Protein AF-A0AB39XQT1-F1 (afdb_monomer)

Solvent-accessible surface area (backbone atoms only — not comparable to full-atom values): 8663 Å² total; per-residue (Å²): 114,80,69,66,79,70,45,82,74,77,59,53,66,48,76,44,79,43,87,50,70,72,48,71,71,55,43,53,50,24,48,50,52,21,52,58,35,44,78,69,76,37,76,36,50,38,46,61,37,15,37,63,56,48,50,54,55,30,70,75,32,67,72,44,37,57,74,70,38,89,86,54,46,76,66,58,55,53,49,52,53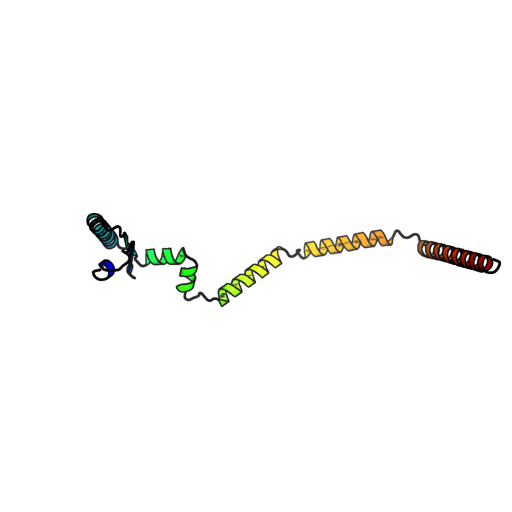,50,51,53,51,52,54,52,52,58,71,71,46,76,49,71,68,55,52,49,54,51,52,54,50,51,55,51,57,54,57,63,58,73,74,71,64,63,96,56,47,70,60,52,52,53,53,52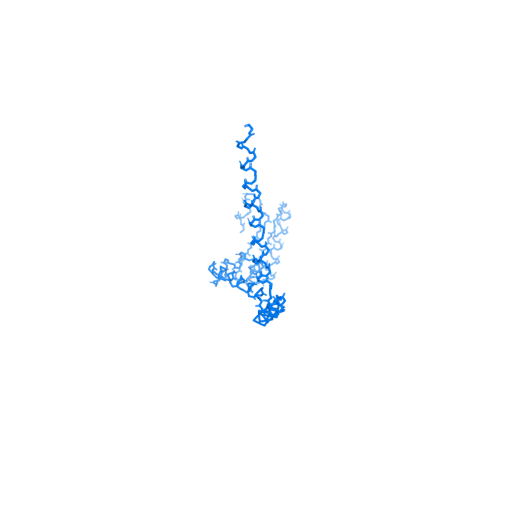,52,51,53,51,52,51,49,52,54,51,51,53,52,52,53,55,59,58,66,74,76,113

Radius of gyration: 43.8 Å; Cα contacts (8 Å, |Δi|>4): 74; chains: 1; bounding box: 90×70×95 Å

Organism: NCBI:txid3239388

Sequence (150 aa):
MKKALKYSPNLKEYIIITTAKNDRVLDQLAQKLTLDQAKKKRSIRIEVWGWGTLEEWIDQYPAARQAFDPGWSPSLQAFQTQLNRVAQVQKCQPTAAQVQGIADQIQRQTSVQAYALPPDFAESQLRLSWNVQIRDAGLARQILRRNLVS

pLDDT: mean 79.76, std 11.26, range [49.59, 95.69]

Foldseek 3Di:
DVVLCPDPPNAQEAEAEDQAPDDPVQQVVQVVVCVVVVVVVGNYRGYYDYPVNVVVVLVVDVVSVQVPPPPHDPVVVVVVVVVVVVVVVVVPDDPPVRVVVVVVVVVVVVVVVVPPQDPCNVVVVVVVVVVVVVVVVVVVVVVVVVVVPD

Secondary struct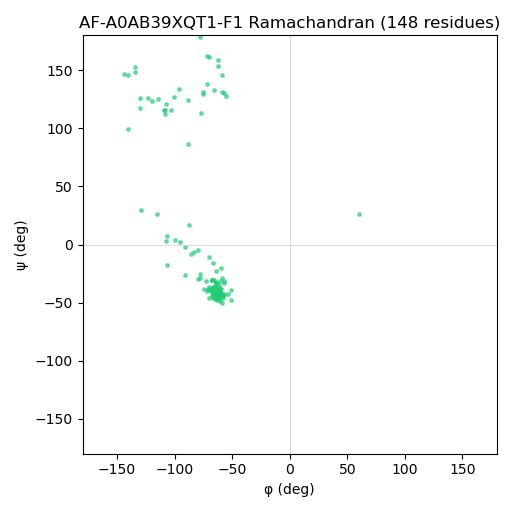ure (DSSP, 8-state):
-TTGGG-SSPPSEEEEE-SSPP-HHHHHHHHHHHHHHHHTT---EEEEE-HHHHHHHHHH-HHHHHHH-TT--HHHHHHHHHHHHHHHHHHTSPPHHHHHHHHHHHHHHHHHHTT-S-TTHHHHHHHHHHHHHHHHHHHHHHHHHHTT--

Structure (mmCIF, N/CA/C/O backbone):
data_AF-A0AB39XQT1-F1
#
_entry.id   AF-A0AB39XQT1-F1
#
lo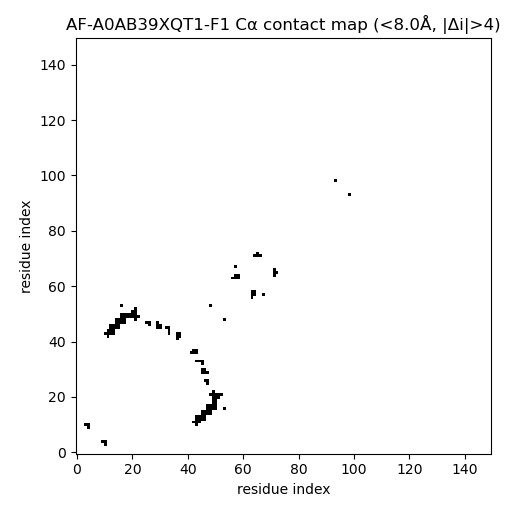op_
_atom_site.group_PDB
_atom_site.id
_atom_site.type_symbol
_atom_site.label_atom_id
_atom_site.label_alt_id
_atom_site.label_comp_id
_atom_site.label_asym_id
_atom_site.label_entity_id
_atom_site.label_seq_id
_atom_site.pdbx_PDB_ins_code
_atom_site.Cartn_x
_atom_site.Cartn_y
_atom_site.Cartn_z
_atom_site.occu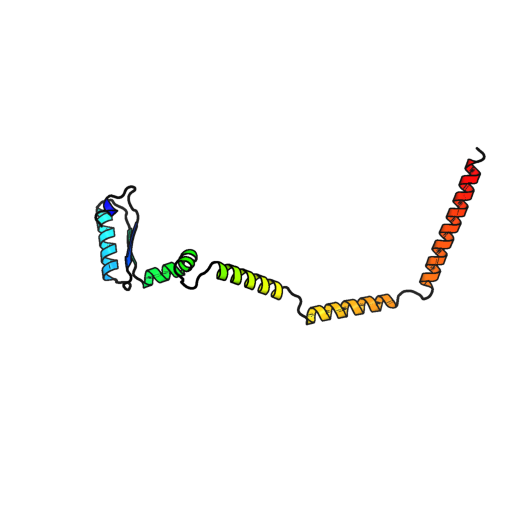pancy
_atom_site.B_iso_or_equiv
_atom_site.auth_seq_id
_atom_site.auth_comp_id
_atom_site.auth_asym_id
_atom_site.auth_atom_id
_atom_site.pdbx_PDB_model_num
ATOM 1 N N . MET A 1 1 ? -6.807 -7.855 21.309 1.00 57.00 1 MET A N 1
ATOM 2 C CA . MET A 1 1 ? -7.048 -6.415 21.588 1.00 57.00 1 MET A CA 1
ATOM 3 C C . MET A 1 1 ? -6.369 -5.832 22.836 1.00 57.00 1 MET A C 1
ATOM 5 O O . MET A 1 1 ? -5.895 -4.709 22.747 1.00 57.00 1 MET A O 1
ATOM 9 N N . LYS A 1 2 ? -6.276 -6.515 23.992 1.00 68.38 2 LYS A N 1
ATOM 10 C CA . LYS A 1 2 ? -5.798 -5.882 25.251 1.00 68.38 2 LYS A CA 1
ATOM 11 C C . LYS A 1 2 ? -4.391 -5.247 25.197 1.00 68.38 2 LYS A C 1
ATOM 13 O O . LYS A 1 2 ? -4.163 -4.268 25.897 1.00 68.38 2 LYS A O 1
ATOM 18 N N . LYS A 1 3 ? -3.469 -5.782 24.383 1.00 66.88 3 LYS A N 1
ATOM 19 C CA . LYS A 1 3 ? -2.102 -5.242 24.228 1.00 66.88 3 LYS A CA 1
ATOM 20 C C . LYS A 1 3 ? -2.068 -3.913 23.459 1.00 66.88 3 LYS A C 1
ATOM 22 O O . LYS A 1 3 ? -1.375 -2.999 23.881 1.00 66.88 3 LYS A O 1
ATOM 27 N N . ALA A 1 4 ? -2.873 -3.776 22.403 1.00 62.19 4 ALA A N 1
ATOM 28 C CA . ALA A 1 4 ? -2.938 -2.560 21.586 1.00 62.19 4 ALA A CA 1
ATOM 29 C C . ALA A 1 4 ? -3.453 -1.342 22.378 1.00 62.19 4 ALA A C 1
ATOM 31 O O . ALA A 1 4 ? -2.989 -0.228 22.186 1.00 62.19 4 ALA A O 1
ATOM 32 N N . LEU A 1 5 ? -4.351 -1.564 23.344 1.00 67.25 5 LEU A N 1
ATOM 33 C CA . LEU A 1 5 ? -4.921 -0.505 24.189 1.00 67.25 5 LEU A CA 1
ATOM 34 C C . LEU A 1 5 ? -3.931 0.117 25.190 1.00 67.25 5 LEU A C 1
ATOM 36 O O . LEU A 1 5 ? -4.282 1.099 25.838 1.00 67.25 5 LEU A O 1
ATOM 40 N N . LYS A 1 6 ? -2.747 -0.480 25.370 1.00 76.19 6 LYS A N 1
ATOM 41 C CA . LYS A 1 6 ? -1.698 -0.002 26.285 1.00 76.19 6 LYS A CA 1
ATOM 42 C C . LYS A 1 6 ? -0.501 0.608 25.546 1.00 76.19 6 LYS A C 1
ATOM 44 O O . LYS A 1 6 ? 0.493 0.936 26.183 1.00 76.19 6 LYS A O 1
ATOM 49 N N . TYR A 1 7 ? -0.569 0.694 24.218 1.00 75.38 7 TYR A N 1
ATOM 5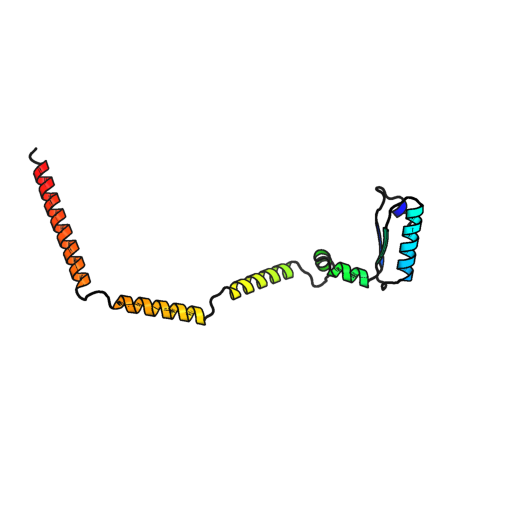0 C CA . TYR A 1 7 ? 0.517 1.210 23.396 1.00 75.38 7 TYR A CA 1
ATOM 51 C C . TYR A 1 7 ? 0.643 2.732 23.558 1.00 75.38 7 TYR A C 1
ATOM 53 O O . TYR A 1 7 ? -0.367 3.435 23.605 1.00 75.38 7 TYR A O 1
ATOM 61 N N . SER A 1 8 ? 1.881 3.218 23.661 1.00 73.62 8 SER A N 1
ATOM 62 C CA . SER A 1 8 ? 2.216 4.642 23.700 1.00 73.62 8 SER A CA 1
ATOM 63 C C . SER A 1 8 ? 3.194 4.937 22.560 1.00 73.62 8 SER A C 1
ATOM 65 O O . SER A 1 8 ? 4.216 4.248 22.485 1.00 73.62 8 SER A O 1
ATOM 67 N N . PRO A 1 9 ? 2.914 5.913 21.675 1.00 78.62 9 PRO A N 1
ATOM 68 C CA . PRO A 1 9 ? 1.790 6.859 21.704 1.00 78.62 9 PRO A CA 1
ATOM 69 C C . PRO A 1 9 ? 0.431 6.215 21.372 1.00 78.62 9 PRO A C 1
ATOM 71 O O . PRO A 1 9 ? 0.371 5.126 20.810 1.00 78.62 9 PRO A O 1
ATOM 74 N N . ASN A 1 10 ? -0.674 6.889 21.714 1.00 81.00 10 ASN A N 1
ATOM 75 C CA . ASN A 1 10 ? -2.027 6.375 21.466 1.00 81.00 10 ASN A CA 1
ATOM 76 C C . ASN A 1 10 ? -2.236 6.029 19.982 1.00 81.00 10 ASN A C 1
ATOM 78 O O . ASN A 1 10 ? -2.035 6.871 19.104 1.00 81.00 10 ASN A O 1
ATOM 82 N N . LEU A 1 11 ? -2.691 4.803 19.717 1.00 84.69 11 LEU A N 1
ATOM 83 C CA . LEU A 1 11 ? -3.000 4.341 18.366 1.00 84.69 11 LEU A CA 1
ATOM 84 C C . LEU A 1 11 ? -4.176 5.123 17.778 1.00 84.69 11 LEU A C 1
ATOM 86 O O . LEU A 1 11 ? -5.217 5.264 18.422 1.00 84.69 11 LEU A O 1
ATOM 90 N N . LYS A 1 12 ? -4.009 5.573 16.533 1.00 90.00 12 LYS A N 1
ATOM 91 C CA . LYS A 1 12 ? -5.074 6.200 15.738 1.00 90.00 12 LYS A CA 1
ATOM 92 C C . LYS A 1 12 ? -5.839 5.189 14.892 1.00 90.00 12 LYS A C 1
ATOM 94 O O . LYS A 1 12 ? -7.009 5.410 14.606 1.00 90.00 12 LYS A O 1
ATOM 99 N N . GLU A 1 13 ? -5.204 4.078 14.527 1.00 90.94 13 GLU A N 1
ATOM 100 C CA . GLU A 1 13 ? -5.788 3.051 13.664 1.00 90.94 13 GLU A CA 1
ATOM 101 C C . GLU A 1 13 ? -5.415 1.648 14.147 1.00 90.94 13 GLU A C 1
ATOM 103 O O . GLU A 1 13 ? -4.330 1.426 14.693 1.00 90.94 13 GLU A O 1
ATOM 108 N N . TYR A 1 14 ? -6.335 0.704 13.969 1.00 91.00 14 TYR A N 1
ATOM 109 C CA . TYR A 1 14 ? -6.146 -0.710 14.258 1.00 91.00 14 TYR A CA 1
ATOM 110 C C . TYR A 1 14 ? -6.818 -1.546 13.169 1.00 91.00 14 TYR A C 1
ATOM 112 O O . TYR A 1 14 ? -8.033 -1.745 13.186 1.00 91.00 14 TYR A O 1
ATOM 120 N N . ILE A 1 15 ? -6.010 -2.023 12.227 1.00 92.38 15 ILE A N 1
ATOM 121 C CA . ILE A 1 15 ? -6.467 -2.801 11.076 1.00 92.38 15 ILE A CA 1
ATOM 122 C C . ILE A 1 15 ? -6.212 -4.280 11.356 1.00 92.38 15 ILE A C 1
ATOM 124 O O . ILE A 1 15 ? -5.100 -4.679 11.707 1.00 92.38 15 ILE A O 1
ATOM 128 N N . ILE A 1 16 ? -7.252 -5.095 11.220 1.00 91.25 16 ILE A N 1
ATOM 129 C CA . ILE A 1 16 ? -7.178 -6.550 11.334 1.00 91.25 16 ILE A CA 1
ATOM 130 C C . ILE A 1 16 ? -7.223 -7.119 9.922 1.00 91.25 16 ILE A C 1
ATOM 132 O O . ILE A 1 16 ? -8.231 -6.984 9.237 1.00 91.25 16 ILE A O 1
ATOM 136 N N . ILE A 1 17 ? -6.146 -7.773 9.501 1.00 91.31 17 ILE A N 1
ATOM 137 C CA . ILE A 1 17 ? -6.066 -8.412 8.186 1.00 91.31 17 ILE A CA 1
ATOM 138 C C . ILE A 1 17 ? -6.420 -9.891 8.333 1.00 91.31 17 ILE A C 1
ATOM 140 O O . ILE A 1 17 ? -5.929 -10.565 9.242 1.00 91.31 17 ILE A O 1
ATOM 144 N N . THR A 1 18 ? -7.270 -10.394 7.441 1.00 87.44 18 THR A N 1
ATOM 145 C CA . THR A 1 18 ? -7.653 -11.807 7.375 1.00 87.44 18 THR A CA 1
ATOM 146 C C . THR A 1 18 ? -7.617 -12.319 5.937 1.00 87.44 18 THR A C 1
ATOM 148 O O . THR A 1 18 ? -7.886 -11.582 4.994 1.00 87.44 18 THR A O 1
ATOM 151 N N . THR A 1 19 ? -7.302 -13.604 5.766 1.00 87.25 19 THR A N 1
ATOM 152 C CA . THR A 1 19 ? -7.368 -14.302 4.470 1.00 87.25 19 THR A CA 1
ATOM 153 C C . THR A 1 19 ? -8.794 -14.722 4.098 1.00 87.25 19 THR A C 1
ATOM 155 O O . THR A 1 19 ? -9.026 -15.242 3.009 1.00 87.25 19 THR A O 1
ATOM 158 N N . ALA A 1 20 ? -9.769 -14.511 4.988 1.00 89.19 20 ALA A N 1
ATOM 159 C CA . ALA A 1 20 ? -11.180 -14.712 4.684 1.00 89.19 20 ALA A CA 1
ATOM 160 C C . ALA A 1 20 ? -11.705 -13.643 3.707 1.00 89.19 20 ALA A C 1
ATOM 162 O O . ALA A 1 20 ? -11.128 -12.566 3.565 1.00 89.19 20 ALA A O 1
ATOM 163 N N . LYS A 1 21 ? -12.839 -13.921 3.053 1.00 91.12 21 LYS A N 1
ATOM 164 C CA . LYS A 1 21 ? -13.554 -12.916 2.249 1.00 91.12 21 LYS A CA 1
ATOM 165 C C . LYS A 1 21 ? -14.020 -11.749 3.128 1.00 91.12 21 LYS A C 1
ATOM 167 O O . LYS A 1 21 ? -14.183 -11.905 4.336 1.00 91.12 21 LYS A O 1
ATOM 172 N N . ASN A 1 22 ? -14.279 -10.605 2.498 1.00 90.12 22 ASN A N 1
ATOM 173 C CA . ASN A 1 22 ? -14.895 -9.463 3.169 1.00 90.12 22 ASN A CA 1
ATOM 174 C C . ASN A 1 22 ? -16.238 -9.881 3.784 1.00 90.12 22 ASN A C 1
ATOM 176 O O . ASN A 1 22 ? -17.071 -10.490 3.107 1.00 90.12 22 ASN A O 1
ATOM 180 N N . ASP A 1 23 ? -16.434 -9.555 5.059 1.00 91.44 23 ASP A N 1
ATOM 181 C CA . ASP A 1 23 ? -17.588 -9.986 5.842 1.00 91.44 23 ASP A CA 1
ATOM 182 C C . ASP A 1 23 ? -18.229 -8.787 6.546 1.00 91.44 23 ASP A C 1
ATOM 184 O O . ASP A 1 23 ? -17.647 -8.167 7.440 1.00 91.44 23 ASP A O 1
ATOM 188 N N . ARG A 1 24 ? -19.486 -8.517 6.184 1.00 92.12 24 ARG A N 1
ATOM 189 C CA . ARG A 1 24 ? -20.272 -7.410 6.737 1.00 92.12 24 ARG A CA 1
ATOM 190 C C . ARG A 1 24 ? -20.467 -7.511 8.248 1.00 92.12 24 ARG A C 1
ATOM 192 O O . ARG A 1 24 ? -20.587 -6.480 8.904 1.00 92.12 24 ARG A O 1
ATOM 199 N N . VAL A 1 25 ? -20.531 -8.717 8.809 1.00 93.25 25 VAL A N 1
ATOM 200 C CA . VAL A 1 25 ? -20.699 -8.911 10.256 1.00 93.25 25 VAL A CA 1
ATOM 201 C C . VAL A 1 25 ? -19.445 -8.444 10.994 1.00 93.25 25 VAL A C 1
ATOM 203 O O . VAL A 1 25 ? -19.544 -7.774 12.026 1.00 93.25 25 VAL A O 1
ATOM 206 N N . LEU A 1 26 ? -18.264 -8.742 10.447 1.00 91.12 26 LEU A N 1
ATOM 207 C CA . LEU A 1 26 ? -16.991 -8.279 10.998 1.00 91.12 26 LEU A CA 1
ATOM 208 C C . LEU A 1 26 ? -16.830 -6.765 10.843 1.00 91.12 26 LEU A C 1
ATOM 210 O O . LEU A 1 26 ? -16.403 -6.109 11.794 1.00 91.12 26 LEU A O 1
ATOM 214 N N . ASP A 1 27 ? -17.253 -6.202 9.712 1.00 92.44 27 ASP A N 1
ATOM 215 C CA . ASP A 1 27 ? -17.239 -4.753 9.491 1.00 92.44 27 ASP A CA 1
ATOM 216 C C . ASP A 1 27 ? -18.128 -4.022 10.506 1.00 92.44 27 ASP A C 1
ATOM 218 O O . ASP A 1 27 ? -17.705 -3.056 11.146 1.00 92.44 27 ASP A O 1
ATOM 222 N N . GLN A 1 28 ? -19.352 -4.512 10.722 1.00 95.44 28 GLN A N 1
ATOM 223 C CA . GLN A 1 28 ? -20.271 -3.955 11.718 1.00 95.44 28 GLN A CA 1
ATOM 224 C C . GLN A 1 28 ? -19.702 -4.055 13.136 1.00 95.44 28 GLN A C 1
ATOM 226 O O . GLN A 1 28 ? -19.820 -3.114 13.928 1.00 95.44 28 GLN A O 1
ATOM 231 N N . LEU A 1 29 ? -19.054 -5.175 13.467 1.00 93.75 29 LEU A N 1
ATOM 232 C CA . LEU A 1 29 ? -18.386 -5.345 14.752 1.00 93.75 29 LEU A CA 1
ATOM 233 C C . LEU A 1 29 ? -17.237 -4.340 14.923 1.00 93.75 29 LEU A C 1
ATOM 235 O O . LEU A 1 29 ? -17.126 -3.717 15.980 1.00 93.75 29 LEU A O 1
ATOM 239 N N . ALA A 1 30 ? -16.412 -4.143 13.896 1.00 93.50 30 ALA A N 1
ATOM 240 C CA . ALA A 1 30 ? -15.308 -3.187 13.904 1.00 93.50 30 ALA A CA 1
ATOM 241 C C . ALA A 1 30 ? -15.799 -1.740 14.080 1.00 93.50 30 ALA A C 1
ATOM 243 O O . ALA A 1 30 ? -15.269 -0.992 14.911 1.00 93.50 30 ALA A O 1
ATOM 244 N N . GLN A 1 31 ? -16.882 -1.367 13.393 1.00 93.94 31 GLN A N 1
ATOM 245 C CA . GLN A 1 31 ? -17.537 -0.067 13.562 1.00 93.94 31 GLN A CA 1
ATOM 246 C C . GLN A 1 31 ? -18.085 0.115 14.980 1.00 93.94 31 GLN A C 1
ATOM 248 O O . GLN A 1 31 ? -17.846 1.145 15.614 1.00 93.94 31 GLN A O 1
ATOM 253 N N . LYS A 1 32 ? -18.763 -0.900 15.530 1.00 95.69 32 LYS A N 1
ATOM 254 C CA . LYS A 1 32 ? -19.260 -0.859 16.911 1.00 95.69 32 LYS A CA 1
ATOM 255 C C . LYS A 1 32 ? -18.119 -0.665 17.911 1.00 95.69 32 LYS A C 1
ATOM 257 O O . LYS A 1 32 ? -18.217 0.178 18.800 1.00 95.69 32 LYS A O 1
ATOM 262 N N . LEU A 1 33 ? -17.015 -1.393 17.738 1.00 93.00 33 LEU A N 1
ATOM 263 C CA . LEU A 1 33 ? -15.830 -1.265 18.586 1.00 93.00 33 LEU A CA 1
ATOM 264 C C . LEU A 1 33 ? -15.196 0.127 18.476 1.00 93.00 33 LEU A C 1
ATOM 266 O O . LEU A 1 33 ? -14.795 0.685 19.498 1.00 93.00 33 LEU A O 1
ATOM 270 N N . THR A 1 34 ? -15.148 0.703 17.274 1.00 93.00 34 THR A N 1
ATOM 271 C CA . THR A 1 34 ? -14.691 2.082 17.033 1.00 93.00 34 THR A CA 1
ATOM 272 C C . THR A 1 34 ? -15.539 3.082 17.823 1.00 93.00 34 THR A C 1
ATOM 274 O O . THR A 1 34 ? -15.005 3.885 18.591 1.00 93.00 34 THR A O 1
ATOM 277 N N . LEU A 1 35 ? -16.868 2.983 17.726 1.00 94.31 35 LEU A N 1
ATOM 278 C CA . LEU A 1 35 ? -17.797 3.842 18.469 1.00 94.31 35 LEU A CA 1
ATOM 279 C C . LEU A 1 35 ? -17.656 3.673 19.989 1.00 94.31 35 LEU A C 1
ATOM 281 O O . LEU A 1 35 ? -17.694 4.653 20.736 1.00 94.31 35 LEU A O 1
ATOM 285 N N . ASP A 1 36 ? -17.450 2.447 20.464 1.00 93.38 36 ASP A N 1
ATOM 286 C CA . ASP A 1 36 ? -17.254 2.175 21.887 1.00 93.38 36 ASP A CA 1
ATOM 287 C C . ASP A 1 36 ? -15.933 2.750 22.424 1.00 93.38 36 ASP A C 1
ATOM 289 O O . ASP A 1 36 ? -15.865 3.138 23.594 1.00 93.38 36 ASP A O 1
ATOM 293 N N . GLN A 1 37 ? -14.885 2.853 21.598 1.00 90.94 37 GLN A N 1
ATOM 294 C CA . GLN A 1 37 ? -13.662 3.577 21.967 1.00 90.94 37 GLN A CA 1
ATOM 295 C C . GLN A 1 37 ? -13.863 5.097 21.929 1.00 90.94 37 GLN A C 1
ATOM 297 O O . GLN A 1 37 ? -13.393 5.785 22.840 1.00 90.94 37 GLN A O 1
ATOM 302 N N . ALA A 1 38 ? -14.624 5.616 20.962 1.00 90.69 38 ALA A N 1
ATOM 303 C CA . ALA A 1 38 ? -14.952 7.039 20.884 1.00 90.69 38 ALA A CA 1
ATOM 304 C C . ALA A 1 38 ? -15.704 7.519 22.139 1.00 90.69 38 ALA A C 1
ATOM 306 O O . ALA A 1 38 ? -15.335 8.532 22.735 1.00 90.69 38 ALA A O 1
ATOM 307 N N . LYS A 1 39 ? -16.671 6.731 22.637 1.00 92.69 39 LYS A N 1
ATOM 308 C CA . LYS A 1 39 ? -17.359 6.986 23.923 1.00 92.69 39 LYS A CA 1
ATOM 309 C C . LYS A 1 39 ? -16.400 7.038 25.117 1.00 92.69 39 LYS A C 1
ATOM 311 O O . LYS A 1 39 ? -16.653 7.742 26.089 1.00 92.69 39 LYS A O 1
ATOM 316 N N . LYS A 1 40 ? -15.274 6.324 25.040 1.00 89.38 40 LYS A N 1
ATOM 317 C CA . LYS A 1 40 ? -14.194 6.324 26.043 1.00 89.38 40 LYS A CA 1
ATOM 318 C C . LYS A 1 40 ? -13.155 7.426 25.798 1.00 89.38 40 LYS A C 1
ATOM 320 O O . LYS A 1 40 ? -12.058 7.352 26.346 1.00 89.38 40 LYS A O 1
ATOM 325 N N . LYS A 1 41 ? -13.488 8.434 24.981 1.00 88.38 41 LYS A N 1
ATOM 326 C CA . LYS A 1 41 ? -12.625 9.562 24.591 1.00 88.38 41 LYS A CA 1
ATOM 327 C C . LYS A 1 41 ? -11.334 9.143 23.875 1.00 88.38 41 LYS A C 1
ATOM 329 O O . LYS A 1 41 ? -10.340 9.862 23.919 1.00 88.38 41 LYS A O 1
ATOM 334 N N . ARG A 1 42 ? -11.333 7.984 23.208 1.00 85.25 42 ARG A N 1
ATOM 335 C CA . ARG A 1 42 ? -10.221 7.532 22.362 1.00 85.25 42 ARG A CA 1
ATOM 336 C C . ARG A 1 42 ? -10.620 7.636 20.898 1.00 85.25 42 ARG A C 1
ATOM 338 O O . ARG A 1 42 ? -11.577 6.997 20.478 1.00 85.25 42 ARG A O 1
ATOM 345 N N . SER A 1 43 ? -9.861 8.411 20.130 1.00 86.75 43 SER A N 1
ATOM 346 C CA . SER A 1 43 ? -10.020 8.495 18.677 1.00 86.75 43 SER A CA 1
ATOM 347 C C . SER A 1 43 ? -9.158 7.419 18.016 1.00 86.75 43 SER A C 1
ATOM 349 O O . SER A 1 43 ? -7.986 7.651 17.725 1.00 86.75 43 SER A O 1
ATOM 351 N N . ILE A 1 44 ? -9.719 6.216 17.876 1.00 90.69 44 ILE A N 1
ATOM 352 C CA . ILE A 1 44 ? -9.084 5.090 17.184 1.00 90.69 44 ILE A CA 1
ATOM 353 C C . ILE A 1 44 ? -10.059 4.492 16.173 1.00 90.69 44 ILE A C 1
ATOM 355 O O . ILE A 1 44 ? -11.176 4.131 16.539 1.00 90.69 44 ILE A O 1
ATOM 359 N N . ARG A 1 45 ? -9.632 4.376 14.915 1.00 92.75 45 ARG A N 1
ATOM 360 C CA . ARG A 1 45 ? -10.373 3.715 13.839 1.00 92.75 45 ARG A CA 1
ATOM 361 C C . ARG A 1 45 ? -10.035 2.229 13.826 1.00 92.75 45 ARG A C 1
ATOM 363 O O . ARG A 1 45 ? -8.862 1.869 13.777 1.00 92.75 45 ARG A O 1
ATOM 370 N N . ILE A 1 46 ? -11.045 1.372 13.910 1.00 93.81 46 ILE A N 1
ATOM 371 C CA . ILE A 1 46 ? -10.881 -0.083 13.884 1.00 93.81 46 ILE A CA 1
ATOM 372 C C . ILE A 1 46 ? -11.535 -0.612 12.615 1.00 93.81 46 ILE A C 1
ATOM 374 O O . ILE A 1 46 ? -12.718 -0.367 12.389 1.00 93.81 46 ILE A O 1
ATOM 378 N N . GLU A 1 47 ? -10.770 -1.358 11.824 1.00 94.31 47 GLU A N 1
ATOM 379 C CA . GLU A 1 47 ? -11.215 -1.929 10.552 1.00 94.31 47 GLU A CA 1
ATOM 380 C C . GLU A 1 47 ? -10.798 -3.393 10.438 1.00 94.31 47 GLU A C 1
ATOM 382 O O . GLU A 1 47 ? -9.808 -3.828 11.035 1.00 94.31 47 GLU A O 1
ATOM 387 N N . VAL A 1 48 ? -11.566 -4.153 9.662 1.00 94.38 48 VAL A N 1
ATOM 388 C CA . VAL A 1 48 ? -11.235 -5.524 9.283 1.00 94.38 48 VAL A CA 1
ATOM 389 C C . VAL A 1 48 ? -11.131 -5.559 7.769 1.00 94.38 48 VAL A C 1
ATOM 391 O O . VAL A 1 48 ? -12.062 -5.174 7.073 1.00 94.38 48 VAL A O 1
ATOM 394 N N . TRP A 1 49 ? -9.988 -5.992 7.255 1.00 94.19 49 TRP A N 1
ATOM 395 C CA . TRP A 1 49 ? -9.769 -6.159 5.825 1.00 94.19 49 TRP A CA 1
ATOM 396 C C . TRP A 1 49 ? -9.717 -7.647 5.520 1.00 94.19 49 TRP A C 1
ATOM 398 O O . TRP A 1 49 ? -8.836 -8.362 6.008 1.00 94.19 49 TRP A O 1
ATOM 408 N N . GLY A 1 50 ? -10.688 -8.109 4.736 1.00 93.44 50 GLY A N 1
ATOM 409 C CA . GLY A 1 50 ? -10.623 -9.421 4.115 1.00 93.44 50 GLY A CA 1
ATOM 410 C C . GLY A 1 50 ? -9.707 -9.417 2.898 1.00 93.44 50 GLY A C 1
ATOM 411 O O . GLY A 1 50 ? -9.164 -8.383 2.497 1.00 93.44 50 GLY A O 1
ATOM 412 N N . TRP A 1 51 ? -9.568 -10.592 2.293 1.00 92.12 51 TRP A N 1
ATOM 413 C CA . TRP A 1 51 ? -8.672 -10.815 1.165 1.00 92.12 51 TRP A CA 1
ATOM 414 C C . TRP A 1 51 ? -8.975 -9.890 -0.019 1.00 92.12 51 TRP A C 1
ATOM 416 O O . TRP A 1 51 ? -8.064 -9.266 -0.541 1.00 92.12 51 TRP A O 1
ATOM 426 N N . GLY A 1 52 ? -10.254 -9.700 -0.360 1.00 91.25 52 GLY A N 1
ATOM 427 C CA . GLY A 1 52 ? -10.640 -8.837 -1.482 1.00 91.25 52 GLY A CA 1
ATOM 428 C C . GLY A 1 52 ? -10.275 -7.364 -1.272 1.00 91.25 52 GLY A C 1
ATOM 429 O O . GLY A 1 52 ? -9.785 -6.718 -2.190 1.00 91.25 52 GLY A O 1
ATOM 430 N N . THR A 1 53 ? -10.453 -6.834 -0.054 1.00 92.38 53 THR A N 1
ATOM 431 C CA . THR A 1 53 ? -9.992 -5.470 0.262 1.00 92.38 53 THR A CA 1
ATOM 432 C C . THR A 1 53 ? -8.471 -5.392 0.189 1.00 92.38 53 THR A C 1
ATOM 434 O O . THR A 1 53 ? -7.928 -4.442 -0.362 1.00 92.38 53 THR A O 1
ATOM 437 N N . LEU A 1 54 ? -7.766 -6.392 0.723 1.00 91.06 54 LEU A N 1
ATOM 438 C CA . LEU A 1 54 ? -6.308 -6.409 0.706 1.00 91.06 54 LEU A CA 1
ATOM 439 C C . LEU A 1 54 ? -5.740 -6.444 -0.722 1.00 91.06 54 LEU A C 1
ATOM 441 O O . LEU A 1 54 ? -4.806 -5.699 -1.002 1.00 91.06 54 LEU A O 1
ATOM 445 N N . GLU A 1 55 ? -6.307 -7.259 -1.614 1.00 90.88 55 GLU A N 1
ATOM 446 C CA . GLU A 1 55 ? -5.925 -7.321 -3.033 1.00 90.88 55 GLU A CA 1
ATOM 447 C C . GLU A 1 55 ? -6.080 -5.959 -3.714 1.00 90.88 55 GLU A C 1
ATOM 449 O O . GLU A 1 55 ? -5.146 -5.477 -4.351 1.00 90.88 55 GLU A O 1
ATOM 454 N N . GLU A 1 56 ? -7.210 -5.285 -3.494 1.00 91.62 56 GLU A N 1
ATOM 455 C CA . GLU A 1 56 ? -7.457 -3.956 -4.054 1.00 91.62 56 GLU A CA 1
ATOM 456 C C . GLU A 1 56 ? -6.416 -2.926 -3.575 1.00 91.62 56 GLU A C 1
ATOM 458 O O . GLU A 1 56 ? -5.891 -2.143 -4.372 1.00 91.62 56 GLU A O 1
ATOM 463 N N . TRP A 1 57 ? -6.044 -2.958 -2.291 1.00 90.25 57 TRP A N 1
ATOM 464 C CA . TRP A 1 57 ? -4.964 -2.117 -1.768 1.00 90.25 57 TRP A CA 1
ATOM 465 C C . TRP A 1 57 ? -3.592 -2.498 -2.337 1.00 90.25 57 TRP A C 1
ATOM 467 O O . TRP A 1 57 ? -2.785 -1.616 -2.617 1.00 90.25 57 TRP A O 1
ATOM 477 N N . ILE A 1 58 ? -3.296 -3.781 -2.544 1.00 89.50 58 ILE A N 1
ATOM 478 C CA . ILE A 1 58 ? -2.034 -4.192 -3.174 1.00 89.50 58 ILE A CA 1
ATOM 479 C C . ILE A 1 58 ? -1.963 -3.634 -4.601 1.00 89.50 58 ILE A C 1
ATOM 481 O O . ILE A 1 58 ? -0.960 -3.018 -4.968 1.00 89.50 58 ILE A O 1
ATOM 485 N N . ASP A 1 59 ? -3.044 -3.749 -5.370 1.00 87.19 59 ASP A N 1
ATOM 486 C CA . ASP A 1 59 ? -3.109 -3.279 -6.752 1.00 87.19 59 ASP A CA 1
ATOM 487 C C . ASP A 1 59 ? -3.007 -1.755 -6.875 1.00 87.19 59 ASP A C 1
ATOM 489 O O . ASP A 1 59 ? -2.325 -1.237 -7.767 1.00 87.19 59 ASP A O 1
ATOM 493 N N . GLN A 1 60 ? -3.608 -0.998 -5.960 1.00 91.31 60 GLN A N 1
ATOM 494 C CA . GLN A 1 60 ? -3.542 0.464 -6.005 1.00 91.31 60 GLN A CA 1
ATOM 495 C C . GLN A 1 60 ? -2.126 1.009 -5.773 1.00 91.31 60 GLN A C 1
ATOM 497 O O . GLN A 1 60 ? -1.761 2.034 -6.354 1.00 91.31 60 GLN A O 1
ATOM 502 N N . TYR A 1 61 ? -1.291 0.316 -4.994 1.00 89.19 61 TYR A N 1
ATOM 503 C CA . TYR A 1 61 ? 0.020 0.820 -4.587 1.00 89.19 61 TYR A CA 1
ATOM 504 C C . TYR A 1 61 ? 1.156 0.065 -5.290 1.00 89.19 61 TYR A C 1
ATOM 506 O O . TYR A 1 61 ? 1.409 -1.096 -4.975 1.00 89.19 61 TYR A O 1
ATOM 514 N N . PRO A 1 62 ? 1.920 0.712 -6.196 1.00 84.69 62 PRO A N 1
ATOM 515 C CA . PRO A 1 62 ? 2.986 0.045 -6.943 1.00 84.69 62 PRO A CA 1
ATOM 516 C C . PRO A 1 62 ? 3.999 -0.674 -6.050 1.00 84.69 62 PRO A C 1
ATOM 518 O O . PRO A 1 62 ? 4.351 -1.808 -6.335 1.00 84.69 62 PRO A O 1
ATOM 521 N N . ALA A 1 63 ? 4.418 -0.062 -4.940 1.00 86.25 63 ALA A N 1
ATOM 522 C CA . ALA A 1 63 ? 5.356 -0.683 -4.004 1.00 86.25 63 ALA A CA 1
ATOM 523 C C . ALA A 1 63 ? 4.797 -1.963 -3.353 1.00 86.25 63 ALA A C 1
ATOM 525 O O . ALA A 1 63 ? 5.549 -2.903 -3.113 1.00 86.25 63 ALA A O 1
ATOM 526 N N . ALA A 1 64 ? 3.485 -2.020 -3.096 1.00 85.88 64 ALA A N 1
ATOM 527 C CA . ALA A 1 64 ? 2.840 -3.218 -2.572 1.00 85.88 64 ALA A CA 1
ATOM 528 C C . ALA A 1 64 ? 2.800 -4.315 -3.643 1.00 85.88 64 ALA A C 1
ATOM 530 O O . ALA A 1 64 ? 3.233 -5.431 -3.374 1.00 85.88 64 ALA A O 1
ATOM 531 N N . ARG A 1 65 ? 2.406 -3.984 -4.880 1.00 84.88 65 ARG A N 1
ATOM 532 C CA . ARG A 1 65 ? 2.507 -4.910 -6.021 1.00 84.88 65 ARG A CA 1
ATOM 533 C C . ARG A 1 65 ? 3.901 -5.517 -6.150 1.00 84.88 65 ARG A C 1
ATOM 535 O O . ARG A 1 65 ? 4.016 -6.726 -6.235 1.00 84.88 65 ARG A O 1
ATOM 542 N N . GLN A 1 66 ? 4.956 -4.708 -6.079 1.00 84.62 66 GLN A N 1
ATOM 543 C CA . GLN A 1 66 ? 6.335 -5.207 -6.157 1.00 84.62 66 GLN A CA 1
ATOM 544 C C . GLN A 1 66 ? 6.698 -6.183 -5.028 1.00 84.62 66 GLN A C 1
ATOM 546 O O . GLN A 1 66 ? 7.473 -7.108 -5.242 1.00 84.62 66 GLN A O 1
ATOM 551 N N . ALA A 1 67 ? 6.163 -5.971 -3.825 1.00 84.81 67 ALA A N 1
ATOM 552 C CA . ALA A 1 67 ? 6.452 -6.810 -2.666 1.00 84.81 67 ALA A CA 1
ATOM 553 C C . ALA A 1 67 ? 5.650 -8.123 -2.647 1.00 84.81 67 ALA A C 1
ATOM 555 O O . ALA A 1 67 ? 6.117 -9.107 -2.076 1.00 84.81 67 ALA A O 1
ATOM 556 N N . PHE A 1 68 ? 4.445 -8.127 -3.225 1.00 81.12 68 PHE A N 1
ATOM 557 C CA . PHE A 1 68 ? 3.509 -9.254 -3.164 1.00 81.12 68 PHE A CA 1
ATOM 558 C C . PHE A 1 68 ? 3.383 -10.041 -4.475 1.00 81.12 68 PHE A C 1
ATOM 560 O O . PHE A 1 68 ? 2.914 -11.176 -4.430 1.00 81.12 68 PHE A O 1
ATOM 567 N N . ASP A 1 69 ? 3.795 -9.485 -5.617 1.00 80.75 69 ASP A N 1
ATOM 568 C CA . ASP A 1 69 ? 3.785 -10.174 -6.911 1.00 80.75 69 ASP A CA 1
ATOM 569 C C . ASP A 1 69 ? 4.962 -11.169 -7.000 1.00 80.75 69 ASP A C 1
ATOM 571 O O . ASP A 1 69 ? 6.121 -10.746 -7.060 1.00 80.75 69 ASP A O 1
ATOM 575 N N . PRO A 1 70 ? 4.704 -12.492 -7.054 1.00 77.50 70 PRO A N 1
ATOM 576 C CA . PRO A 1 70 ? 5.754 -13.506 -7.159 1.00 77.50 70 PRO A CA 1
ATOM 577 C C . PRO A 1 70 ? 6.547 -13.425 -8.470 1.00 77.50 70 PRO A C 1
ATOM 579 O O . PRO A 1 70 ? 7.660 -13.944 -8.551 1.00 77.50 70 PRO A O 1
ATOM 582 N N . GLY A 1 71 ? 5.961 -12.824 -9.509 1.00 77.69 71 GLY A N 1
ATOM 583 C CA . GLY A 1 71 ? 6.597 -12.594 -10.802 1.00 77.69 71 GLY A CA 1
ATOM 584 C C . GLY A 1 71 ? 7.416 -11.306 -10.850 1.00 77.69 71 GLY A C 1
ATOM 585 O O . GLY A 1 71 ? 8.140 -11.076 -11.826 1.00 77.69 71 GLY A O 1
ATOM 586 N N . TRP A 1 72 ? 7.338 -10.462 -9.819 1.00 77.50 72 TRP A N 1
ATOM 587 C CA . TRP A 1 72 ? 8.087 -9.221 -9.796 1.00 77.50 72 TRP A CA 1
ATOM 588 C C . TRP A 1 72 ? 9.568 -9.469 -9.499 1.00 77.50 72 TRP A C 1
ATOM 590 O O . TRP A 1 72 ? 9.949 -10.157 -8.555 1.00 77.50 72 TRP A O 1
ATOM 600 N N . SER A 1 73 ? 10.433 -8.865 -10.315 1.00 76.56 73 SER A N 1
ATOM 601 C CA . SER A 1 73 ? 11.871 -8.824 -10.065 1.00 76.56 73 SER A CA 1
ATOM 602 C C . SER A 1 73 ? 12.462 -7.481 -10.511 1.00 76.56 73 SER A C 1
ATOM 604 O O . SER A 1 73 ? 12.025 -6.914 -11.521 1.00 76.56 73 SER A O 1
ATOM 606 N N . PRO A 1 74 ? 13.497 -6.966 -9.819 1.00 74.19 74 PRO A N 1
ATOM 607 C CA . PRO A 1 74 ? 14.187 -5.745 -10.238 1.00 74.19 74 PRO A CA 1
ATOM 608 C C . PRO A 1 74 ? 14.757 -5.830 -11.662 1.00 74.19 74 PRO A C 1
ATOM 610 O O . PRO A 1 74 ? 14.768 -4.842 -12.398 1.00 74.19 74 PRO A O 1
ATOM 613 N N . SER A 1 75 ? 15.195 -7.020 -12.081 1.00 78.25 75 SER A N 1
ATOM 614 C CA . SER A 1 75 ? 15.679 -7.283 -13.439 1.00 78.25 75 SER A CA 1
ATOM 615 C C . SER A 1 75 ? 14.579 -7.118 -14.488 1.00 78.25 75 SER A C 1
ATOM 617 O O . SER A 1 75 ? 14.833 -6.510 -15.527 1.00 78.25 75 SER A O 1
ATOM 619 N N . LEU A 1 76 ? 13.350 -7.571 -14.213 1.00 77.94 76 LEU A N 1
ATOM 620 C CA . LEU A 1 76 ? 12.206 -7.370 -15.107 1.00 77.94 76 LEU A CA 1
ATOM 621 C C . LEU A 1 76 ? 11.867 -5.880 -15.270 1.00 77.94 76 LEU A C 1
ATOM 623 O O . LEU A 1 76 ? 11.600 -5.420 -16.379 1.00 77.94 76 LEU A O 1
ATOM 627 N N . GLN A 1 77 ? 11.949 -5.095 -14.191 1.00 78.56 77 GLN A N 1
ATOM 628 C CA . GLN A 1 77 ? 11.744 -3.645 -14.256 1.00 78.56 77 GLN A CA 1
ATOM 629 C C . GLN A 1 77 ? 12.832 -2.941 -15.085 1.00 78.56 77 GLN A C 1
ATOM 631 O O . GLN A 1 77 ? 12.529 -2.068 -15.910 1.00 78.56 77 GLN A O 1
ATOM 636 N N . ALA A 1 78 ? 14.097 -3.326 -14.897 1.00 78.12 78 ALA A N 1
ATOM 637 C CA . ALA A 1 78 ? 15.208 -2.810 -15.691 1.00 78.12 78 ALA A CA 1
ATOM 638 C C . ALA A 1 78 ? 15.030 -3.149 -17.181 1.00 78.12 78 ALA A C 1
ATOM 640 O O . ALA A 1 78 ? 15.177 -2.276 -18.039 1.00 78.12 78 ALA A O 1
ATOM 641 N N . PHE A 1 79 ? 14.619 -4.382 -17.479 1.00 83.00 79 PHE A N 1
ATOM 642 C CA . PHE A 1 79 ? 14.342 -4.840 -18.835 1.00 83.00 79 PHE A CA 1
ATOM 643 C C . PHE A 1 79 ? 13.187 -4.067 -19.489 1.00 83.00 79 PHE A C 1
ATOM 645 O O . PHE A 1 79 ? 13.336 -3.556 -20.598 1.00 83.00 79 PHE A O 1
ATOM 652 N N . GLN A 1 80 ? 12.068 -3.864 -18.785 1.00 83.25 80 GLN A N 1
ATOM 653 C CA . GLN A 1 80 ? 10.947 -3.061 -19.291 1.00 83.25 80 GLN A CA 1
ATOM 654 C C . GLN A 1 80 ? 11.364 -1.613 -19.589 1.00 83.25 80 GLN A C 1
ATOM 656 O O . GLN A 1 80 ? 10.942 -1.018 -20.583 1.00 83.25 80 GLN A O 1
ATOM 661 N N . THR A 1 81 ? 12.226 -1.041 -18.748 1.00 84.25 81 THR A N 1
ATOM 662 C CA . THR A 1 81 ? 12.764 0.310 -18.952 1.00 84.25 81 THR A CA 1
ATOM 663 C C . THR A 1 81 ? 13.617 0.380 -20.220 1.00 84.25 81 THR A C 1
ATOM 665 O O . THR A 1 81 ? 13.503 1.333 -20.995 1.00 84.25 81 THR A O 1
ATOM 668 N N . GLN A 1 82 ? 14.439 -0.644 -20.469 1.00 84.31 82 GLN A N 1
ATOM 669 C CA . GLN A 1 82 ? 15.223 -0.757 -21.698 1.00 84.31 82 GLN A CA 1
ATOM 670 C C . GLN A 1 82 ? 14.325 -0.891 -22.933 1.00 84.31 82 GLN A C 1
ATOM 672 O O . GLN A 1 82 ? 14.538 -0.165 -23.904 1.00 84.31 82 GLN A O 1
ATOM 677 N N . LEU A 1 83 ? 13.290 -1.736 -22.887 1.00 85.94 83 LEU A N 1
ATOM 678 C CA . LEU A 1 83 ? 12.335 -1.886 -23.989 1.00 85.94 83 LEU A CA 1
ATOM 679 C C . LEU A 1 83 ? 11.629 -0.571 -24.318 1.00 85.94 83 LEU A C 1
ATOM 681 O O . LEU A 1 83 ? 11.553 -0.183 -25.483 1.00 85.94 83 LEU A O 1
ATOM 685 N N . ASN A 1 84 ? 11.179 0.160 -23.298 1.00 86.94 84 ASN A N 1
ATOM 686 C CA . ASN A 1 84 ? 10.545 1.461 -23.492 1.00 86.94 84 ASN A CA 1
ATOM 687 C C . ASN A 1 84 ? 11.506 2.456 -24.155 1.00 86.94 84 ASN A C 1
ATOM 689 O O . ASN A 1 84 ? 11.099 3.200 -25.045 1.00 86.94 84 ASN A O 1
ATOM 693 N N . ARG A 1 85 ? 12.790 2.450 -23.774 1.00 85.94 85 ARG A N 1
ATOM 694 C CA . ARG A 1 85 ? 13.809 3.293 -24.411 1.00 85.94 85 ARG A CA 1
ATOM 695 C C . ARG A 1 85 ? 14.007 2.918 -25.883 1.00 85.94 85 ARG A C 1
ATOM 697 O O . ARG A 1 85 ? 14.021 3.812 -26.722 1.00 85.94 85 ARG A O 1
ATOM 704 N N . VAL A 1 86 ? 14.114 1.627 -26.206 1.00 86.50 86 VAL A N 1
ATOM 705 C CA . VAL A 1 86 ? 14.244 1.157 -27.598 1.00 86.50 86 VAL A CA 1
ATOM 706 C C . VAL A 1 86 ? 13.020 1.554 -28.424 1.00 86.50 86 VAL A C 1
ATOM 708 O O . VAL A 1 86 ? 13.173 2.096 -29.514 1.00 86.50 86 VAL A O 1
ATOM 711 N N . ALA A 1 87 ? 11.814 1.371 -27.886 1.00 83.31 87 ALA A N 1
ATOM 712 C CA . ALA A 1 87 ? 10.578 1.749 -28.563 1.00 83.31 87 ALA A CA 1
ATOM 713 C C . ALA A 1 87 ? 10.496 3.262 -28.837 1.00 83.31 87 ALA A C 1
ATOM 715 O O . ALA A 1 87 ? 10.047 3.671 -29.904 1.00 83.31 87 ALA A O 1
ATOM 716 N N . GLN A 1 88 ? 10.947 4.106 -27.903 1.00 83.75 88 GLN A N 1
ATOM 717 C CA . GLN A 1 88 ? 11.012 5.559 -28.112 1.00 83.75 88 GLN A CA 1
ATOM 718 C C . GLN A 1 88 ? 12.025 5.934 -29.197 1.00 83.75 88 GLN A C 1
ATOM 720 O O . GLN A 1 88 ? 11.720 6.743 -30.068 1.00 83.75 88 GLN A O 1
ATOM 725 N N . VAL A 1 89 ? 13.207 5.309 -29.189 1.00 82.44 89 VAL A N 1
ATOM 726 C CA . VAL A 1 89 ? 14.217 5.530 -30.234 1.00 82.44 89 VAL A CA 1
ATOM 727 C C . VAL A 1 89 ? 13.671 5.134 -31.605 1.00 82.44 89 VAL A C 1
ATOM 729 O O . VAL A 1 89 ? 13.809 5.906 -32.546 1.00 82.44 89 VAL A O 1
ATOM 732 N N . GLN A 1 90 ? 12.985 3.994 -31.714 1.00 78.00 90 GLN A N 1
ATOM 733 C CA . GLN A 1 90 ? 12.365 3.556 -32.968 1.00 78.00 90 GLN A CA 1
ATOM 734 C C . GLN A 1 90 ? 11.260 4.503 -33.454 1.00 78.00 90 GLN A C 1
ATOM 736 O O . GLN A 1 90 ? 11.153 4.744 -34.651 1.00 78.00 90 GLN A O 1
ATOM 741 N N . LYS A 1 91 ? 10.463 5.090 -32.551 1.00 78.19 91 LYS A N 1
ATOM 742 C CA . LYS A 1 91 ? 9.448 6.094 -32.924 1.00 78.19 91 LYS A CA 1
ATOM 743 C C . LYS A 1 91 ? 10.054 7.373 -33.501 1.00 78.19 91 LYS A C 1
ATOM 745 O O . LYS A 1 91 ? 9.431 8.006 -34.346 1.00 78.19 91 LYS A O 1
ATOM 750 N N . CYS A 1 92 ? 11.241 7.754 -33.036 1.00 73.00 92 CYS A N 1
ATOM 751 C CA . CYS A 1 92 ? 11.956 8.939 -33.509 1.00 73.00 92 CYS A CA 1
ATOM 752 C C . CYS A 1 92 ? 12.911 8.641 -34.675 1.00 73.00 92 CYS A C 1
ATOM 754 O O . CYS A 1 92 ? 13.557 9.563 -35.175 1.00 73.00 92 CYS A O 1
ATOM 756 N N . GLN A 1 93 ? 13.036 7.381 -35.103 1.00 72.62 93 GLN A N 1
ATOM 757 C CA . GLN A 1 93 ? 13.843 7.039 -36.265 1.00 72.62 93 GLN A CA 1
ATOM 758 C C . GLN A 1 93 ? 13.099 7.434 -37.545 1.00 72.62 93 GLN A C 1
ATOM 760 O O . GLN A 1 93 ? 11.935 7.058 -37.717 1.00 72.62 93 GLN A O 1
ATOM 765 N N . PRO A 1 94 ? 13.753 8.168 -38.464 1.00 71.81 94 PRO A N 1
ATOM 766 C CA . PRO A 1 94 ? 13.178 8.419 -39.770 1.00 71.81 94 PRO A CA 1
ATOM 767 C C . PRO A 1 94 ? 12.926 7.079 -40.457 1.00 71.81 94 PRO A C 1
ATOM 769 O O . PRO A 1 94 ? 13.787 6.195 -40.485 1.00 71.81 94 PRO A O 1
ATOM 772 N N . THR A 1 95 ? 11.719 6.912 -40.987 1.00 75.69 95 THR A N 1
ATOM 773 C CA . THR A 1 95 ? 11.356 5.683 -41.699 1.00 75.69 95 THR A CA 1
ATOM 774 C C . THR A 1 95 ? 12.247 5.509 -42.924 1.00 75.69 95 THR A C 1
ATOM 776 O O . THR A 1 95 ? 12.720 6.487 -43.502 1.00 75.69 95 THR A O 1
ATOM 779 N N . ALA A 1 96 ? 12.442 4.265 -43.372 1.00 74.88 96 ALA A N 1
ATOM 780 C CA . ALA A 1 96 ? 13.249 3.979 -44.560 1.00 74.88 96 ALA A CA 1
ATOM 781 C C . ALA A 1 96 ? 12.826 4.838 -45.768 1.00 74.88 96 ALA A C 1
ATOM 783 O O . ALA A 1 96 ? 13.679 5.373 -46.465 1.00 74.88 96 ALA A O 1
ATOM 784 N N . ALA A 1 97 ? 11.521 5.068 -45.951 1.00 72.50 97 ALA A N 1
ATOM 785 C CA . ALA A 1 97 ? 10.994 5.953 -46.990 1.00 72.50 97 ALA A CA 1
ATOM 786 C C . ALA A 1 97 ? 11.421 7.427 -46.826 1.00 72.50 97 ALA A C 1
ATOM 788 O O . ALA A 1 97 ? 11.732 8.087 -47.812 1.00 72.50 97 ALA A O 1
ATOM 789 N N . GLN A 1 98 ? 11.480 7.944 -45.594 1.00 75.62 98 GLN A N 1
ATOM 790 C CA . GLN A 1 98 ? 11.959 9.304 -45.317 1.00 75.62 98 GLN A CA 1
ATOM 791 C C . GLN A 1 98 ? 13.465 9.427 -45.570 1.00 75.62 98 GLN A C 1
ATOM 793 O O . GLN A 1 98 ? 13.906 10.421 -46.138 1.00 75.62 98 GLN A O 1
ATOM 798 N N . VAL A 1 99 ? 14.248 8.403 -45.213 1.00 82.31 99 VAL A N 1
ATOM 799 C CA . VAL A 1 99 ? 15.691 8.360 -45.501 1.00 82.31 99 VAL A CA 1
ATOM 800 C C . VAL A 1 99 ? 15.949 8.336 -47.010 1.00 82.31 99 VAL A C 1
ATOM 802 O O . VAL A 1 99 ? 16.803 9.080 -47.485 1.00 82.31 99 VAL A O 1
ATOM 805 N N . GLN A 1 100 ? 15.179 7.551 -47.771 1.00 76.06 100 GLN A N 1
ATOM 806 C CA . GLN A 1 100 ? 15.266 7.539 -49.236 1.00 76.06 100 GLN A CA 1
ATOM 807 C C . GLN A 1 100 ? 14.874 8.894 -49.840 1.00 76.06 100 GLN A C 1
ATOM 809 O O . GLN A 1 100 ? 15.599 9.418 -50.677 1.00 76.06 100 GLN A O 1
ATOM 814 N N . GLY A 1 101 ? 13.801 9.524 -49.350 1.00 78.50 101 GLY A N 1
ATOM 815 C CA . GLY A 1 101 ? 13.403 10.860 -49.806 1.00 78.50 101 GLY A CA 1
ATOM 816 C C . GLY A 1 101 ? 14.469 11.935 -49.555 1.00 78.50 101 GLY A C 1
ATOM 817 O O . GLY A 1 101 ? 14.693 12.794 -50.407 1.00 78.50 101 GLY A O 1
ATOM 818 N N . ILE A 1 102 ? 15.175 11.864 -48.421 1.00 82.56 102 ILE A N 1
ATOM 819 C CA . ILE A 1 102 ? 16.315 12.747 -48.125 1.00 82.56 102 ILE A CA 1
ATOM 820 C C . ILE A 1 102 ? 17.486 12.458 -49.075 1.00 82.56 102 ILE A C 1
ATOM 822 O O . ILE A 1 102 ? 18.082 13.396 -49.605 1.00 82.56 102 ILE A O 1
ATOM 826 N N . ALA A 1 103 ? 17.805 11.183 -49.323 1.00 80.94 103 ALA A N 1
ATOM 827 C CA . ALA A 1 103 ? 18.871 10.792 -50.245 1.00 80.94 103 ALA A CA 1
ATOM 828 C C . ALA A 1 103 ? 18.598 11.289 -51.677 1.00 80.94 103 ALA A C 1
ATOM 830 O O . ALA A 1 103 ? 19.470 11.901 -52.296 1.00 80.94 103 ALA A O 1
ATOM 831 N N . ASP A 1 104 ? 17.364 11.131 -52.161 1.00 81.38 104 ASP A N 1
ATOM 832 C CA . ASP A 1 104 ? 16.928 11.635 -53.465 1.00 81.38 104 ASP A CA 1
ATOM 833 C C . ASP A 1 104 ? 17.032 13.164 -53.555 1.00 81.38 104 ASP A C 1
ATOM 835 O O . ASP A 1 104 ? 17.429 13.712 -54.588 1.00 81.38 104 ASP A O 1
ATOM 839 N N . GLN A 1 10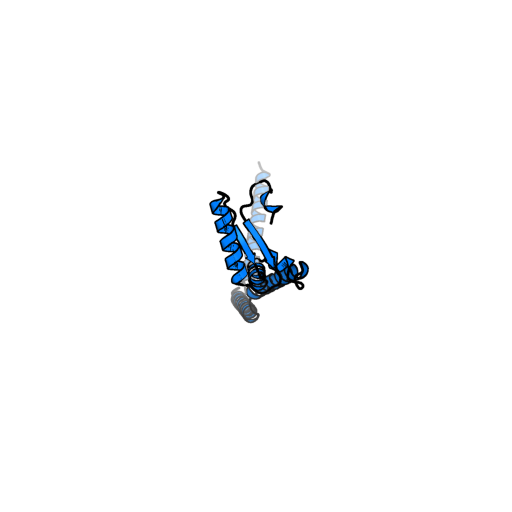5 ? 16.693 13.876 -52.476 1.00 81.75 105 GLN A N 1
ATOM 840 C CA . GLN A 1 105 ? 16.795 15.333 -52.429 1.00 81.75 105 GLN A CA 1
ATOM 841 C C . GLN A 1 105 ? 18.254 15.809 -52.491 1.00 81.75 105 GLN A C 1
ATOM 843 O O . GLN A 1 105 ? 18.548 16.747 -53.238 1.00 81.75 105 GLN A O 1
ATOM 848 N N . ILE A 1 106 ? 19.165 15.160 -51.758 1.00 81.94 106 ILE A N 1
ATOM 849 C CA . ILE A 1 106 ? 20.605 15.459 -51.804 1.00 81.94 106 ILE A CA 1
ATOM 850 C C . ILE A 1 106 ? 21.134 15.236 -53.225 1.00 81.94 106 ILE A C 1
ATOM 852 O O . ILE A 1 106 ? 21.748 16.138 -53.793 1.00 81.94 106 ILE A O 1
ATOM 856 N N . GLN A 1 107 ? 20.816 14.094 -53.844 1.00 77.00 107 GLN A N 1
ATOM 857 C CA . GLN A 1 107 ? 21.254 13.763 -55.203 1.00 77.00 107 GLN A CA 1
ATOM 858 C C . GLN A 1 107 ? 20.814 14.826 -56.225 1.00 77.00 107 GLN A C 1
ATOM 860 O O . GLN A 1 107 ? 21.602 15.255 -57.074 1.00 77.00 107 GLN A O 1
ATOM 865 N N . ARG A 1 108 ? 19.566 15.304 -56.120 1.00 70.50 108 ARG A N 1
ATOM 866 C CA . ARG A 1 108 ? 19.039 16.371 -56.984 1.00 70.50 108 ARG A CA 1
ATOM 867 C C . ARG A 1 108 ? 19.785 17.686 -56.772 1.00 70.50 108 ARG A C 1
ATOM 869 O O . ARG A 1 108 ? 20.202 18.297 -57.753 1.00 70.50 108 ARG A O 1
ATOM 876 N N . GLN A 1 109 ? 20.013 18.101 -55.527 1.00 65.25 109 GLN A N 1
ATOM 877 C CA . GLN A 1 109 ? 20.745 19.339 -55.230 1.00 65.25 109 GLN A CA 1
ATOM 878 C C . GLN A 1 109 ? 22.196 19.297 -55.732 1.00 65.25 109 GLN A C 1
ATOM 880 O O . GLN A 1 109 ? 22.674 20.282 -56.295 1.00 65.25 109 GLN A O 1
ATOM 885 N N . THR A 1 110 ? 22.876 18.155 -55.606 1.00 59.28 110 THR A N 1
ATOM 886 C CA . THR A 1 110 ? 24.241 17.975 -56.120 1.00 59.28 110 THR A CA 1
ATOM 887 C C . THR A 1 110 ? 24.284 18.000 -57.653 1.00 59.28 110 THR A C 1
ATOM 889 O O . THR A 1 110 ? 25.184 18.609 -58.227 1.00 59.28 110 THR A O 1
ATOM 892 N N . SER A 1 111 ? 23.285 17.427 -58.336 1.00 56.50 111 SER A N 1
ATOM 893 C CA . SER A 1 111 ? 23.213 17.448 -59.809 1.00 56.50 111 SER A CA 1
ATOM 894 C C . SER A 1 111 ? 22.975 18.845 -60.403 1.00 56.50 111 SER A C 1
ATOM 896 O O . SER A 1 111 ? 23.489 19.147 -61.478 1.00 56.50 111 SER A O 1
ATOM 898 N N . VAL A 1 112 ? 22.268 19.730 -59.687 1.00 54.62 112 VAL A N 1
ATOM 899 C CA . VAL A 1 112 ? 22.037 21.124 -60.116 1.00 54.62 112 VAL A CA 1
ATOM 900 C C . VAL A 1 112 ? 23.310 21.971 -59.984 1.00 54.62 112 VAL A C 1
ATOM 902 O O . VAL A 1 112 ? 23.544 22.857 -60.801 1.00 54.62 112 VAL A O 1
ATOM 905 N N . GLN A 1 113 ? 24.175 21.676 -59.007 1.00 52.16 113 GLN A N 1
ATOM 906 C CA . GLN A 1 113 ? 25.463 22.368 -58.852 1.00 52.16 113 GLN A CA 1
ATOM 907 C C . GLN A 1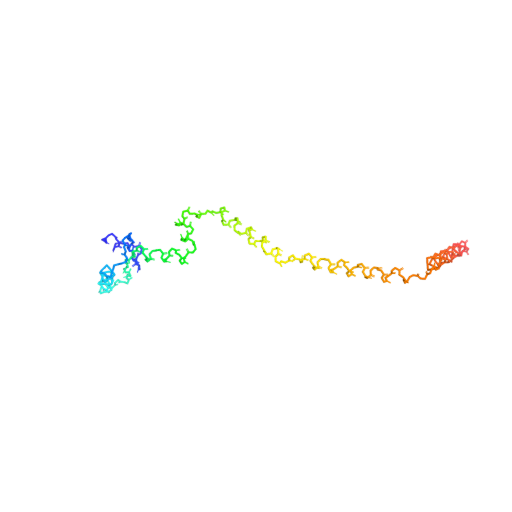 113 ? 26.531 21.883 -59.844 1.00 52.16 113 GLN A C 1
ATOM 909 O O . GLN A 1 113 ? 27.420 22.652 -60.203 1.00 52.16 113 GLN A O 1
ATOM 914 N N . ALA A 1 114 ? 26.423 20.647 -60.342 1.00 51.69 114 ALA A N 1
ATOM 915 C CA . ALA A 1 114 ? 27.368 20.088 -61.310 1.00 51.69 114 ALA A CA 1
ATOM 916 C C . ALA A 1 114 ? 27.337 20.777 -62.693 1.00 51.69 114 ALA A C 1
ATOM 918 O O . ALA A 1 114 ? 28.284 20.629 -63.459 1.00 51.69 114 ALA A O 1
ATOM 919 N N . TYR A 1 115 ? 26.294 21.558 -63.005 1.00 55.72 115 TYR A N 1
ATOM 920 C CA . TYR A 1 115 ? 26.140 22.245 -64.296 1.00 55.72 115 TYR A CA 1
ATOM 921 C C . TYR A 1 115 ? 26.374 23.765 -64.265 1.00 55.72 115 TYR A C 1
ATOM 923 O O . TYR A 1 115 ? 26.163 24.428 -65.277 1.00 55.72 115 TYR A O 1
ATOM 931 N N . ALA A 1 116 ? 26.831 24.338 -63.148 1.00 60.31 116 ALA A N 1
ATOM 932 C CA . ALA A 1 116 ? 26.977 25.792 -63.008 1.00 60.31 116 ALA A CA 1
ATOM 933 C C . ALA A 1 116 ? 28.428 26.274 -62.833 1.00 60.31 116 ALA A C 1
ATOM 935 O O . ALA A 1 116 ? 28.658 27.336 -62.257 1.00 60.31 116 ALA A O 1
ATOM 936 N N . LEU A 1 117 ? 29.412 25.526 -63.337 1.00 61.28 117 LEU A N 1
ATOM 937 C CA . LEU A 1 117 ? 30.761 26.054 -63.535 1.00 61.28 117 LEU A CA 1
ATOM 938 C C . LEU A 1 117 ? 30.997 26.212 -65.039 1.00 61.28 117 LEU A C 1
ATOM 940 O O . LEU A 1 117 ? 30.961 25.206 -65.752 1.00 61.28 117 LEU A O 1
ATOM 944 N N . PRO A 1 118 ? 31.196 27.444 -65.549 1.00 69.94 118 PRO A N 1
ATOM 945 C CA . PRO A 1 118 ? 31.545 27.619 -66.949 1.00 69.94 118 PRO A CA 1
ATOM 946 C C . PRO A 1 118 ? 32.852 26.857 -67.250 1.00 69.94 118 PRO A C 1
ATOM 948 O O . PRO A 1 118 ? 33.705 26.733 -66.366 1.00 69.94 118 PRO A O 1
ATOM 951 N N . PRO A 1 119 ? 33.007 26.290 -68.460 1.00 65.88 119 PRO A N 1
ATOM 952 C CA . PRO A 1 119 ? 34.098 25.364 -68.785 1.00 65.88 119 PRO A CA 1
ATOM 953 C C . PRO A 1 119 ? 35.502 25.964 -68.606 1.00 65.88 119 PRO A C 1
ATOM 955 O O . PRO A 1 119 ? 36.467 25.227 -68.432 1.00 65.88 119 PRO A O 1
ATOM 958 N N . ASP A 1 120 ? 35.618 27.290 -68.590 1.00 75.50 120 ASP A N 1
ATOM 959 C CA . ASP A 1 120 ? 36.849 28.056 -68.396 1.00 75.50 120 ASP A CA 1
ATOM 960 C C . ASP A 1 120 ? 37.032 28.581 -66.958 1.00 75.50 120 ASP A C 1
ATOM 962 O O . ASP A 1 120 ? 37.996 29.296 -66.678 1.00 75.50 120 ASP A O 1
ATOM 966 N N . PHE A 1 121 ? 36.139 28.250 -66.017 1.00 75.88 121 PHE A N 1
ATOM 967 C CA . PHE A 1 121 ? 36.159 28.817 -64.665 1.00 75.88 121 PHE A CA 1
ATOM 968 C C . PHE A 1 121 ? 37.442 28.476 -63.905 1.00 75.88 121 PHE A C 1
ATOM 970 O O . PHE A 1 121 ? 38.056 29.351 -63.296 1.00 75.88 121 PHE A O 1
ATOM 977 N N . ALA A 1 122 ? 37.880 27.216 -63.966 1.00 73.06 122 ALA A N 1
ATOM 978 C CA . ALA A 1 122 ? 39.113 26.787 -63.309 1.00 73.06 122 ALA A CA 1
ATOM 979 C C . ALA A 1 122 ? 40.336 27.527 -63.879 1.00 73.06 122 ALA A C 1
ATOM 981 O O . ALA A 1 122 ? 41.187 28.004 -63.128 1.00 73.06 122 ALA A O 1
ATOM 982 N N . GLU A 1 123 ? 40.385 27.696 -65.201 1.00 75.19 123 GLU A N 1
ATOM 983 C CA . GLU A 1 123 ? 41.473 28.383 -65.899 1.00 75.19 123 GLU A CA 1
ATOM 984 C C . GLU A 1 123 ? 41.468 29.897 -65.621 1.00 75.19 123 GLU A C 1
ATOM 986 O O . GLU A 1 123 ? 42.515 30.499 -65.374 1.00 75.19 123 GLU A O 1
ATOM 991 N N . SER A 1 124 ? 40.280 30.498 -65.537 1.00 77.94 124 SER A N 1
ATOM 992 C CA . SER A 1 124 ? 40.065 31.897 -65.152 1.00 77.94 124 SER A CA 1
ATOM 993 C C . SER A 1 124 ? 40.566 32.180 -63.734 1.00 77.94 124 SER A C 1
ATOM 995 O O . SER A 1 124 ? 41.272 33.164 -63.510 1.00 77.94 124 SER A O 1
ATOM 997 N N . GLN A 1 125 ? 40.253 31.297 -62.779 1.00 79.31 125 GLN A N 1
ATOM 998 C CA . GLN A 1 125 ? 40.685 31.420 -61.382 1.00 79.31 125 GLN A CA 1
ATOM 999 C C . GLN A 1 125 ? 42.203 31.262 -61.235 1.00 79.31 125 GLN A C 1
ATOM 1001 O O . GLN A 1 125 ? 42.842 32.052 -60.537 1.00 79.31 125 GLN A O 1
ATOM 1006 N N . LEU A 1 126 ? 42.799 30.291 -61.937 1.00 75.06 126 LEU A N 1
ATOM 1007 C CA . LEU A 1 126 ? 44.253 30.094 -61.962 1.00 75.06 126 LEU A CA 1
ATOM 1008 C C . LEU A 1 126 ? 44.983 31.302 -62.554 1.00 75.06 126 LEU A C 1
ATOM 1010 O O . LEU A 1 126 ? 46.022 31.727 -62.052 1.00 75.06 126 LEU A O 1
ATOM 1014 N N . ARG A 1 127 ? 44.430 31.897 -63.610 1.00 76.69 127 ARG A N 1
ATOM 1015 C CA . ARG A 1 127 ? 45.029 33.061 -64.260 1.00 76.69 127 ARG A CA 1
ATOM 1016 C C . ARG A 1 127 ? 44.934 34.317 -63.391 1.00 76.69 127 ARG A C 1
ATOM 1018 O O . ARG A 1 127 ? 45.871 35.115 -63.360 1.00 76.69 127 ARG A O 1
ATOM 1025 N N . LEU A 1 128 ? 43.832 34.487 -62.660 1.00 77.12 128 LEU A N 1
ATOM 1026 C CA . LEU A 1 128 ? 43.666 35.578 -61.698 1.00 77.12 128 LEU A CA 1
ATOM 1027 C C . LEU A 1 128 ? 44.650 35.455 -60.530 1.00 77.12 128 LEU A C 1
ATOM 1029 O O . LEU A 1 128 ? 45.321 36.437 -60.209 1.00 77.12 128 LEU A O 1
ATOM 1033 N N . SER A 1 129 ? 44.790 34.266 -59.937 1.00 72.94 129 SER A N 1
ATOM 1034 C CA . SER A 1 129 ? 45.719 34.050 -58.821 1.00 72.94 129 SER A CA 1
ATOM 1035 C C . SER A 1 129 ? 47.181 34.227 -59.243 1.00 72.94 129 SER A C 1
ATOM 1037 O O . SER A 1 129 ? 47.946 34.893 -58.544 1.00 72.94 129 SER A O 1
ATOM 1039 N N . TRP A 1 130 ? 47.548 33.745 -60.434 1.00 72.75 130 TRP A N 1
ATOM 1040 C CA . TRP A 1 130 ? 48.877 33.940 -61.014 1.00 72.75 130 TRP A CA 1
ATOM 1041 C C . TRP A 1 130 ? 49.214 35.424 -61.227 1.00 72.75 130 TRP A C 1
ATOM 1043 O O . TRP A 1 130 ? 50.301 35.886 -60.874 1.00 72.75 130 TRP A O 1
ATOM 1053 N N . ASN A 1 131 ? 48.262 36.208 -61.743 1.00 81.75 131 ASN A N 1
ATOM 1054 C CA . ASN A 1 131 ? 48.448 37.644 -61.955 1.00 81.75 131 ASN A CA 1
ATOM 1055 C C . ASN A 1 131 ? 48.592 38.424 -60.640 1.00 81.75 131 ASN A C 1
ATOM 1057 O O . ASN A 1 131 ? 49.382 39.368 -60.578 1.00 81.75 131 ASN A O 1
ATOM 1061 N N . VAL A 1 132 ? 47.851 38.047 -59.593 1.00 80.25 132 VAL A N 1
ATOM 1062 C CA . VAL A 1 132 ? 48.002 38.638 -58.252 1.00 80.25 132 VAL A CA 1
ATOM 1063 C C . VAL A 1 132 ? 49.393 38.333 -57.700 1.00 80.25 132 VAL A C 1
ATOM 1065 O O . VAL A 1 132 ? 50.110 39.250 -57.309 1.00 80.25 132 VAL A O 1
ATOM 1068 N N . GLN A 1 133 ? 49.833 37.078 -57.790 1.00 76.94 133 GLN A N 1
ATOM 1069 C CA . GLN A 1 133 ? 51.135 36.656 -57.281 1.00 76.94 133 GLN A CA 1
ATOM 1070 C C . GLN A 1 133 ? 52.308 37.344 -58.002 1.00 76.94 133 GLN A C 1
ATOM 1072 O O . GLN A 1 133 ? 53.286 37.735 -57.360 1.00 76.94 133 GLN A O 1
ATOM 1077 N N . ILE A 1 134 ? 52.212 37.556 -59.320 1.00 73.50 134 ILE A N 1
ATOM 1078 C CA . ILE A 1 134 ? 53.233 38.308 -60.067 1.00 73.50 134 ILE A CA 1
ATOM 1079 C C . ILE A 1 134 ? 53.254 39.784 -59.657 1.00 73.50 134 ILE A C 1
ATOM 1081 O O . ILE A 1 134 ? 54.335 40.363 -59.507 1.00 73.50 134 ILE A O 1
ATOM 1085 N N . ARG A 1 135 ? 52.085 40.405 -59.459 1.00 74.81 135 ARG A N 1
ATOM 1086 C CA . ARG A 1 135 ? 51.995 41.802 -59.005 1.00 74.81 135 ARG A CA 1
ATOM 1087 C C . ARG A 1 135 ? 52.609 41.969 -57.619 1.00 74.81 135 ARG A C 1
ATOM 1089 O O . ARG A 1 135 ? 53.421 42.874 -57.437 1.00 74.81 135 ARG A O 1
ATOM 1096 N N . ASP A 1 136 ? 52.303 41.069 -56.692 1.00 75.81 136 ASP A N 1
ATOM 1097 C CA . ASP A 1 136 ? 52.843 41.100 -55.331 1.00 75.81 136 ASP A CA 1
ATOM 1098 C C . ASP A 1 136 ? 54.362 40.880 -55.319 1.00 75.81 136 ASP A C 1
ATOM 1100 O O . ASP A 1 136 ? 55.094 41.602 -54.639 1.00 75.81 136 ASP A O 1
ATOM 1104 N N . ALA A 1 137 ? 54.873 39.965 -56.149 1.00 72.56 137 ALA A N 1
ATOM 1105 C CA . ALA A 1 137 ? 56.311 39.756 -56.308 1.00 72.56 137 ALA A CA 1
ATOM 1106 C C . ALA A 1 137 ? 57.027 40.979 -56.919 1.00 72.56 137 ALA A C 1
ATOM 1108 O O . ALA A 1 137 ? 58.155 41.302 -56.531 1.00 72.56 137 ALA A O 1
ATOM 1109 N N . GLY A 1 138 ? 56.384 41.677 -57.859 1.00 75.75 138 GLY A N 1
ATOM 1110 C CA . GLY A 1 138 ? 56.889 42.923 -58.439 1.00 75.75 138 GLY A CA 1
ATOM 1111 C C . GLY A 1 138 ? 56.940 44.066 -57.421 1.00 75.75 138 GLY A C 1
ATOM 1112 O O . GLY A 1 138 ? 57.969 44.735 -57.295 1.00 75.75 138 GLY A O 1
ATOM 1113 N N . LEU A 1 139 ? 55.869 44.238 -56.640 1.00 68.06 139 LEU A N 1
ATOM 1114 C CA . LEU A 1 139 ? 55.783 45.238 -55.573 1.00 68.06 139 LEU A CA 1
ATOM 1115 C C . LEU A 1 139 ? 56.801 44.969 -54.458 1.00 68.06 139 LEU A C 1
ATOM 1117 O O . LEU A 1 139 ? 57.492 45.893 -54.028 1.00 68.06 139 LEU A O 1
ATOM 1121 N N . ALA A 1 140 ? 56.981 43.709 -54.052 1.00 66.88 140 ALA A N 1
ATOM 1122 C CA . ALA A 1 140 ? 57.985 43.320 -53.062 1.00 66.88 140 ALA A CA 1
ATOM 1123 C C . ALA A 1 140 ? 59.414 43.665 -53.517 1.00 66.88 140 ALA A C 1
ATOM 1125 O O . ALA A 1 140 ? 60.206 44.200 -52.738 1.00 66.88 140 ALA A O 1
ATOM 1126 N N . ARG A 1 141 ? 59.742 43.443 -54.800 1.00 67.62 141 ARG A N 1
ATOM 1127 C CA . ARG A 1 141 ? 61.039 43.848 -55.376 1.00 67.62 141 ARG A CA 1
ATOM 1128 C C . ARG A 1 141 ? 61.211 45.366 -55.424 1.00 67.62 141 ARG A C 1
ATOM 1130 O O . ARG A 1 141 ? 62.323 45.853 -55.221 1.00 67.62 141 ARG A O 1
ATOM 1137 N N . GLN A 1 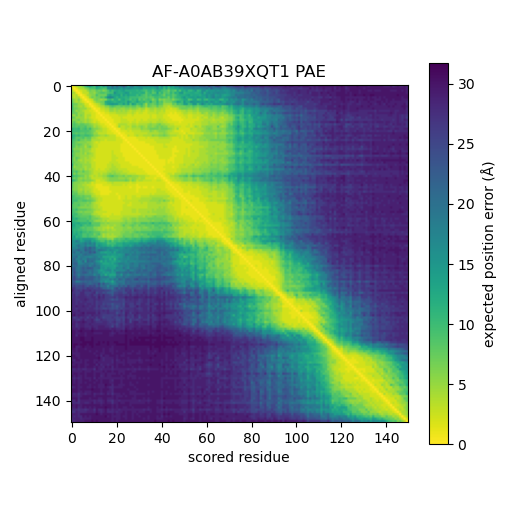142 ? 60.141 46.115 -55.682 1.00 67.75 142 GLN A N 1
ATOM 1138 C CA . GLN A 1 142 ? 60.182 47.576 -55.728 1.00 67.75 142 GLN A CA 1
ATOM 1139 C C . GLN A 1 142 ? 60.361 48.192 -54.331 1.00 67.75 142 GLN A C 1
ATOM 1141 O O . GLN A 1 142 ? 61.127 49.143 -54.186 1.00 67.75 142 GLN A O 1
ATOM 1146 N N . ILE A 1 143 ? 59.732 47.618 -53.301 1.00 65.62 143 ILE A N 1
ATOM 1147 C CA . ILE A 1 143 ? 59.895 48.031 -51.897 1.00 65.62 143 ILE A CA 1
ATOM 1148 C C . ILE A 1 143 ? 61.310 47.708 -51.394 1.00 65.62 143 ILE A C 1
ATOM 1150 O O . ILE A 1 143 ? 61.962 48.576 -50.816 1.00 65.62 143 ILE A O 1
ATOM 1154 N N . LEU A 1 144 ? 61.835 46.512 -51.692 1.00 59.84 144 LEU A N 1
ATOM 1155 C CA . LEU A 1 144 ? 63.215 46.133 -51.353 1.00 59.84 144 LEU A CA 1
ATOM 1156 C C . LEU A 1 144 ? 64.253 47.060 -52.000 1.00 59.84 144 LEU A C 1
ATOM 1158 O O . LEU A 1 144 ? 65.195 47.474 -51.332 1.00 59.84 144 LEU A O 1
ATOM 1162 N N . ARG A 1 145 ? 64.070 47.449 -53.271 1.00 61.72 145 ARG A N 1
ATOM 1163 C CA . ARG A 1 145 ? 64.964 48.421 -53.932 1.00 61.72 145 ARG A CA 1
ATOM 1164 C C . ARG A 1 145 ? 64.869 49.828 -53.344 1.00 61.72 145 ARG A C 1
ATOM 1166 O O . ARG A 1 145 ? 65.858 50.547 -53.376 1.00 61.72 145 ARG A O 1
ATOM 1173 N N . ARG A 1 146 ? 63.708 50.228 -52.821 1.00 61.91 146 ARG A N 1
ATOM 1174 C CA . ARG A 1 146 ? 63.497 51.566 -52.246 1.00 61.91 146 ARG A CA 1
ATOM 1175 C C . ARG A 1 146 ? 64.094 51.706 -50.839 1.00 61.91 146 ARG A C 1
ATOM 1177 O O . ARG A 1 146 ? 64.548 52.789 -50.501 1.00 61.91 146 ARG A O 1
ATOM 1184 N N . ASN A 1 147 ? 64.171 50.614 -50.074 1.00 58.31 147 ASN A N 1
ATOM 1185 C CA . ASN A 1 147 ? 64.787 50.581 -48.737 1.00 58.31 147 ASN A CA 1
ATOM 1186 C C . ASN A 1 147 ? 66.320 50.409 -48.741 1.00 58.31 147 ASN A C 1
ATOM 1188 O O . ASN A 1 147 ? 66.934 50.486 -47.686 1.00 58.31 147 ASN A O 1
ATOM 1192 N N . LEU A 1 148 ? 66.943 50.168 -49.900 1.00 55.81 148 LEU A N 1
ATOM 1193 C CA . LEU A 1 148 ? 68.403 50.037 -50.053 1.00 55.81 148 LEU A CA 1
ATOM 1194 C C . LEU A 1 148 ? 69.095 51.346 -50.489 1.00 55.81 148 LEU A C 1
ATOM 1196 O O . LEU A 1 148 ? 70.302 51.344 -50.717 1.00 55.81 148 LEU A O 1
ATOM 1200 N N . VAL A 1 149 ? 68.348 52.448 -50.631 1.00 57.47 149 VAL A N 1
ATOM 1201 C CA . VAL A 1 149 ? 68.858 53.759 -51.093 1.00 57.47 149 VAL A CA 1
ATOM 1202 C C . VAL A 1 149 ? 68.437 54.893 -50.139 1.00 57.47 149 VAL A C 1
ATOM 1204 O O . VAL A 1 149 ? 68.240 56.024 -50.573 1.00 57.47 149 VAL A O 1
ATOM 1207 N N . SER A 1 150 ? 68.269 54.612 -48.843 1.00 49.59 150 SER A N 1
ATOM 1208 C CA . SER A 1 150 ? 67.981 55.639 -47.831 1.00 49.59 150 SER A CA 1
ATOM 1209 C C . SER A 1 150 ? 68.828 55.483 -46.582 1.00 49.59 150 SER A C 1
ATOM 1211 O O . SER A 1 150 ? 69.246 54.340 -46.295 1.00 49.59 150 SER A O 1
#

Mean predicted aligned error: 17.61 Å

Nearest PDB structures (foldseek):
  4ycs-assembly5_E  TM=3.260E-01  e=6.772E+00  Clostridioides difficile 630